Protein AF-A0A814H770-F1 (afdb_monomer)

Secondary structure (DSSP, 8-state):
-HHHHHHHHHHHHHHHHHS------TT---TTT-TTHHHHH-TTT-TTSTT-TT-S--SS---HHHHHHHHHH--EE-TTT--EE-HHHHSTTHHHHHHHHHHHHHHHHHHHHHHHH-HHHHT--HHHHHHHHHTT-HHHHHHHHHHHHTTSTT----

Structure (mmCIF, N/CA/C/O backbone):
data_AF-A0A814H770-F1
#
_entry.id   AF-A0A814H770-F1
#
loop_
_atom_site.group_PDB
_atom_site.id
_atom_site.type_symbol
_atom_site.label_atom_id
_atom_site.label_alt_id
_atom_site.label_comp_id
_atom_site.label_asym_id
_atom_site.label_entity_id
_atom_site.label_seq_id
_atom_site.pdbx_PDB_ins_code
_atom_site.Cartn_x
_atom_site.Cartn_y
_atom_site.Cartn_z
_atom_site.occupancy
_atom_site.B_iso_or_equiv
_atom_site.auth_seq_id
_atom_site.auth_comp_id
_atom_site.auth_asym_id
_atom_site.auth_atom_id
_atom_site.pdbx_PDB_model_num
ATOM 1 N N . MET A 1 1 ? -41.879 8.549 -10.419 1.00 50.84 1 MET A N 1
ATOM 2 C CA . MET A 1 1 ? -40.532 8.422 -9.807 1.00 50.84 1 MET A CA 1
ATOM 3 C C . MET A 1 1 ? -39.902 7.021 -9.935 1.00 50.84 1 MET A C 1
ATOM 5 O O . MET A 1 1 ? -38.719 6.871 -9.665 1.00 50.84 1 MET A O 1
ATOM 9 N N . THR A 1 2 ? -40.638 6.002 -10.398 1.00 53.12 2 THR A N 1
ATOM 10 C CA . THR A 1 2 ? -40.217 4.581 -10.407 1.00 53.12 2 THR A CA 1
ATOM 11 C C . THR A 1 2 ? -39.308 4.177 -11.582 1.00 53.12 2 THR A C 1
ATOM 13 O O . THR A 1 2 ? -38.480 3.286 -11.424 1.00 53.12 2 THR A O 1
ATOM 16 N N . LYS A 1 3 ? -39.406 4.857 -12.738 1.00 52.69 3 LYS A N 1
ATOM 17 C CA . LYS A 1 3 ? -38.627 4.549 -13.961 1.00 52.69 3 LYS A CA 1
ATOM 18 C C . LYS A 1 3 ? -37.135 4.916 -13.883 1.00 52.69 3 LYS A C 1
ATOM 20 O O . LYS A 1 3 ? -36.315 4.265 -14.517 1.00 52.69 3 LYS A O 1
ATOM 25 N N . MET A 1 4 ? -36.763 5.934 -13.099 1.00 48.88 4 MET A N 1
ATOM 26 C CA . MET A 1 4 ? -35.353 6.341 -12.963 1.00 48.88 4 MET A CA 1
ATOM 27 C C . MET A 1 4 ? -34.534 5.324 -12.158 1.00 48.88 4 MET A C 1
ATOM 29 O O . MET A 1 4 ? -33.425 4.988 -12.556 1.00 48.88 4 MET A O 1
ATOM 33 N N . LYS A 1 5 ? -35.086 4.780 -11.062 1.00 52.88 5 LYS A N 1
ATOM 34 C CA . LYS A 1 5 ? -34.401 3.762 -10.241 1.00 52.88 5 LYS A CA 1
ATOM 35 C C . LYS A 1 5 ? -34.109 2.477 -11.021 1.00 52.88 5 LYS A C 1
ATOM 37 O O . LYS A 1 5 ? -33.070 1.859 -10.816 1.00 52.88 5 LYS A O 1
ATOM 42 N N . THR A 1 6 ? -35.008 2.090 -11.923 1.00 64.69 6 THR A N 1
ATOM 43 C CA . THR A 1 6 ? -34.846 0.902 -12.773 1.00 64.69 6 THR A CA 1
ATOM 44 C C . THR A 1 6 ? -33.725 1.093 -13.787 1.00 64.69 6 THR A C 1
ATOM 46 O O . THR A 1 6 ? -32.894 0.205 -13.931 1.00 64.69 6 THR A O 1
ATOM 49 N N . TYR A 1 7 ? -33.637 2.265 -14.420 1.00 71.06 7 TYR A N 1
ATOM 50 C CA . TYR A 1 7 ? -32.588 2.558 -15.399 1.00 71.06 7 TYR A CA 1
ATOM 51 C C . TYR A 1 7 ? -31.181 2.557 -14.777 1.00 71.06 7 TYR A C 1
ATOM 53 O O . TYR A 1 7 ? -30.271 1.924 -15.306 1.00 71.06 7 TYR A O 1
ATOM 61 N N . TRP A 1 8 ? -31.020 3.180 -13.603 1.00 62.34 8 TRP A N 1
ATOM 62 C CA . TRP A 1 8 ? -29.746 3.178 -12.874 1.00 62.34 8 TRP A CA 1
ATOM 63 C C . TRP A 1 8 ? -29.326 1.784 -12.400 1.00 62.34 8 TRP A C 1
ATOM 65 O O . TRP A 1 8 ? -28.149 1.450 -12.491 1.00 62.34 8 TRP A O 1
ATOM 75 N N . MET A 1 9 ? -30.263 0.941 -11.951 1.00 62.31 9 MET A N 1
ATOM 76 C CA . MET A 1 9 ? -29.943 -0.454 -11.618 1.00 62.31 9 MET A CA 1
ATOM 77 C C . MET A 1 9 ? -29.530 -1.272 -12.842 1.00 62.31 9 MET A C 1
ATOM 79 O O . MET A 1 9 ? -28.654 -2.123 -12.731 1.00 62.31 9 MET A O 1
ATOM 83 N N . ILE A 1 10 ? -30.163 -1.053 -13.996 1.00 72.12 10 ILE A N 1
ATOM 84 C CA . ILE A 1 10 ? -29.837 -1.783 -15.227 1.00 72.12 10 ILE A CA 1
ATOM 85 C C . ILE A 1 10 ? -28.440 -1.392 -15.711 1.00 72.12 10 ILE A C 1
ATOM 87 O O . ILE A 1 10 ? -27.633 -2.275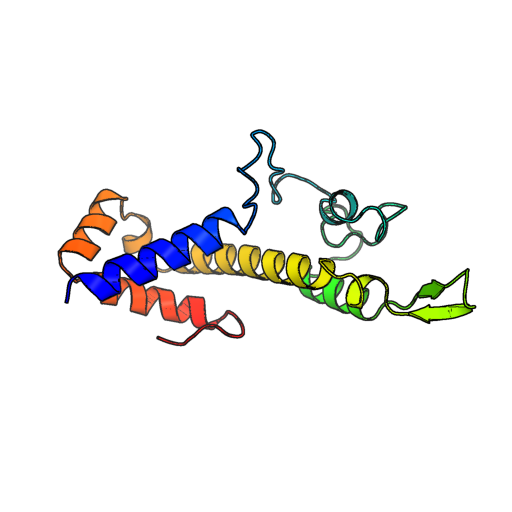 -15.991 1.00 72.12 10 ILE A O 1
ATOM 91 N N . GLU A 1 11 ? -28.120 -0.096 -15.741 1.00 73.44 11 GLU A N 1
ATOM 92 C CA . GLU A 1 11 ? -26.778 0.370 -16.103 1.00 73.44 11 GLU A CA 1
ATOM 93 C C . GLU A 1 11 ? -25.718 -0.059 -15.088 1.00 73.44 11 GLU A C 1
ATOM 95 O O . GLU A 1 11 ? -24.652 -0.526 -15.483 1.00 73.44 11 GLU A O 1
ATOM 100 N N . PHE A 1 12 ? -26.020 -0.003 -13.788 1.00 69.88 12 PHE A N 1
ATOM 101 C CA . PHE A 1 12 ? -25.119 -0.519 -12.761 1.00 69.88 12 PHE A CA 1
ATOM 102 C C . PHE A 1 12 ? -24.842 -2.011 -12.956 1.00 69.88 12 PHE A C 1
ATOM 104 O O . PHE A 1 12 ? -23.684 -2.404 -12.974 1.00 69.88 12 PHE A O 1
ATOM 111 N N . ASN A 1 13 ? -25.870 -2.838 -13.171 1.00 66.12 13 ASN A N 1
ATOM 112 C CA . ASN A 1 13 ? -25.693 -4.270 -13.423 1.00 66.12 13 ASN A CA 1
ATOM 113 C C . ASN A 1 13 ? -24.959 -4.541 -14.741 1.00 66.12 13 ASN A C 1
ATOM 115 O O . ASN A 1 13 ? -24.160 -5.470 -14.816 1.00 66.12 13 ASN A O 1
ATOM 119 N N . ARG A 1 14 ? -25.183 -3.728 -15.779 1.00 74.44 14 ARG A N 1
ATOM 120 C CA . ARG A 1 14 ? -24.460 -3.830 -17.052 1.00 74.44 14 ARG A CA 1
ATOM 121 C C . ARG A 1 14 ? -22.975 -3.544 -16.860 1.00 74.44 14 ARG A C 1
ATOM 123 O O . ARG A 1 14 ? -22.149 -4.336 -17.299 1.00 74.44 14 ARG A O 1
ATOM 130 N N . ILE A 1 15 ? -22.641 -2.458 -16.164 1.00 68.38 15 ILE A N 1
ATOM 131 C CA . ILE A 1 15 ? -21.260 -2.108 -15.820 1.00 68.38 15 ILE A CA 1
ATOM 132 C C . ILE A 1 15 ? -20.661 -3.195 -14.927 1.00 68.38 15 ILE A C 1
ATOM 134 O O . ILE A 1 15 ? -19.579 -3.697 -15.221 1.00 68.38 15 ILE A O 1
ATOM 138 N N . PHE A 1 16 ? -21.389 -3.623 -13.899 1.00 60.75 16 PHE A N 1
ATOM 139 C CA . PHE A 1 16 ? -20.927 -4.616 -12.942 1.00 60.75 16 PHE A CA 1
ATOM 140 C C . PHE A 1 16 ? -20.624 -5.967 -13.596 1.00 60.75 16 PHE A C 1
ATOM 142 O O . PHE A 1 16 ? -19.605 -6.567 -13.291 1.00 60.75 16 PHE A O 1
ATOM 149 N N . ASN A 1 17 ? -21.457 -6.406 -14.542 1.00 63.47 17 ASN A N 1
ATOM 150 C CA . ASN A 1 17 ? -21.248 -7.645 -15.292 1.00 63.47 17 ASN A CA 1
ATOM 151 C C . ASN A 1 17 ? -20.238 -7.492 -16.443 1.00 63.47 17 ASN A C 1
ATOM 153 O O . ASN A 1 17 ? -19.661 -8.480 -16.887 1.00 63.47 17 ASN A O 1
ATOM 157 N N . SER A 1 18 ? -20.021 -6.270 -16.947 1.00 65.62 18 SER A N 1
ATOM 158 C CA . SER A 1 18 ? -18.986 -5.983 -17.955 1.00 65.62 18 SER A CA 1
ATOM 159 C C . SER A 1 18 ? -17.580 -5.942 -17.357 1.00 65.62 18 SER A C 1
ATOM 161 O O . SER A 1 18 ? -16.596 -6.250 -18.031 1.00 65.62 18 SER A O 1
ATOM 163 N N . ILE A 1 19 ? -17.485 -5.573 -16.079 1.00 53.16 19 ILE A N 1
ATOM 164 C CA . ILE A 1 19 ? -16.258 -5.655 -15.308 1.00 53.16 19 ILE A CA 1
ATOM 165 C C . ILE A 1 19 ? -16.185 -7.084 -14.791 1.00 53.16 19 ILE A C 1
ATOM 167 O O . ILE A 1 19 ? -16.960 -7.493 -13.936 1.00 53.16 19 ILE A O 1
ATOM 171 N N . ASN A 1 20 ? -15.231 -7.857 -15.299 1.00 52.84 20 ASN A N 1
ATOM 172 C CA . ASN A 1 20 ? -14.922 -9.162 -14.735 1.00 52.84 20 ASN A CA 1
ATOM 173 C C . ASN A 1 20 ? -14.239 -8.933 -13.376 1.00 52.84 20 ASN A C 1
ATOM 175 O O . ASN A 1 20 ? -13.009 -8.935 -13.273 1.00 52.84 20 ASN A O 1
ATOM 179 N N . PHE A 1 21 ? -15.029 -8.605 -12.348 1.00 49.75 21 PHE A N 1
ATOM 180 C CA . PHE A 1 21 ? -14.543 -8.553 -10.981 1.00 49.75 21 PHE A CA 1
ATOM 181 C C . PHE A 1 21 ? -14.013 -9.942 -10.684 1.00 49.75 21 PHE A C 1
ATOM 183 O O . PHE A 1 21 ? -14.765 -10.915 -10.708 1.00 49.75 21 PHE A O 1
ATOM 190 N N . LEU A 1 22 ? -12.704 -10.040 -10.460 1.00 48.34 22 LEU A N 1
ATOM 191 C CA . LEU A 1 22 ? -12.097 -11.288 -10.039 1.00 48.34 22 LEU A CA 1
ATOM 192 C C . LEU A 1 22 ? -12.848 -11.721 -8.778 1.00 48.34 22 LEU A C 1
ATOM 194 O O . LEU A 1 22 ? -12.743 -11.055 -7.746 1.00 48.34 22 LEU A O 1
ATOM 198 N N . GLN A 1 23 ? -13.639 -12.796 -8.868 1.00 54.09 23 GLN A N 1
ATOM 199 C CA . GLN A 1 23 ? -14.113 -13.485 -7.674 1.00 54.09 23 GLN A CA 1
ATOM 200 C C . GLN A 1 23 ? -12.874 -13.709 -6.814 1.00 54.09 23 GLN A C 1
ATOM 202 O O . GLN A 1 23 ? -11.851 -14.152 -7.344 1.00 54.09 23 GLN A O 1
ATOM 207 N N . ALA A 1 24 ? -12.929 -13.316 -5.538 1.00 51.28 24 ALA A N 1
ATOM 208 C CA . ALA A 1 24 ? -11.805 -13.500 -4.635 1.00 51.28 24 ALA A CA 1
ATOM 209 C C . ALA A 1 24 ? -11.408 -14.979 -4.701 1.00 51.28 24 ALA A C 1
ATOM 211 O O . ALA A 1 24 ? -12.148 -15.846 -4.236 1.00 51.28 24 ALA A O 1
ATOM 212 N N . LEU A 1 25 ? -10.293 -15.270 -5.379 1.00 53.38 25 LEU A N 1
ATOM 213 C CA . LEU A 1 25 ? -9.789 -16.629 -5.501 1.00 53.38 25 LEU A CA 1
ATOM 214 C C . LEU A 1 25 ? -9.633 -17.167 -4.077 1.00 53.38 25 LEU A C 1
ATOM 216 O O . LEU A 1 25 ? -9.122 -16.456 -3.211 1.00 53.38 25 LEU A O 1
ATOM 220 N N . GLN A 1 26 ? -10.039 -18.417 -3.833 1.00 57.03 26 GLN A N 1
ATOM 221 C CA . GLN A 1 26 ? -9.868 -19.074 -2.524 1.00 57.03 26 GLN A CA 1
ATOM 222 C C . GLN A 1 26 ? -8.411 -19.027 -2.019 1.00 57.03 26 GLN A C 1
ATOM 224 O O . GLN A 1 26 ? -8.161 -19.189 -0.830 1.00 57.03 26 GLN A O 1
ATOM 229 N N . THR A 1 27 ? -7.457 -18.753 -2.911 1.00 66.62 27 THR A N 1
ATOM 230 C CA . THR A 1 27 ? -6.025 -18.592 -2.651 1.00 66.62 27 THR A CA 1
ATOM 231 C C . THR A 1 27 ? -5.532 -17.159 -2.906 1.00 66.62 27 THR A C 1
ATOM 233 O O . THR A 1 27 ? -4.468 -16.963 -3.496 1.00 66.62 27 THR A O 1
ATOM 236 N N . ALA A 1 28 ? -6.298 -16.130 -2.537 1.00 70.81 28 ALA A N 1
ATOM 237 C CA . ALA A 1 28 ? -5.803 -14.755 -2.586 1.00 70.81 28 ALA A CA 1
ATOM 238 C C . ALA A 1 28 ? -4.574 -14.603 -1.666 1.00 70.81 28 ALA A C 1
ATOM 240 O O . ALA A 1 28 ? -4.618 -14.947 -0.484 1.00 70.81 28 ALA A O 1
ATOM 241 N N . LEU A 1 29 ? -3.462 -14.102 -2.212 1.00 81.12 29 LEU A N 1
ATOM 242 C CA . LEU A 1 29 ? -2.232 -13.904 -1.445 1.00 81.12 29 LEU A CA 1
ATOM 243 C C . LEU A 1 29 ? -2.422 -12.786 -0.418 1.00 81.12 29 LEU A C 1
ATOM 245 O O . LEU A 1 29 ? -2.802 -11.666 -0.759 1.00 81.12 29 LEU A O 1
ATOM 249 N N . ASN A 1 30 ? -2.111 -13.082 0.843 1.00 85.44 30 ASN A N 1
ATOM 250 C CA . ASN A 1 30 ? -2.101 -12.075 1.894 1.00 85.44 30 ASN A CA 1
ATOM 251 C C . ASN A 1 30 ? -0.842 -11.212 1.761 1.00 85.44 30 ASN A C 1
ATOM 253 O O . ASN A 1 30 ? 0.273 -11.691 1.965 1.00 85.44 30 ASN A O 1
ATOM 257 N N . GLU A 1 31 ? -1.020 -9.931 1.468 1.00 86.44 31 GLU A N 1
ATOM 258 C CA . GLU A 1 31 ? 0.078 -8.997 1.218 1.00 86.44 31 GLU A CA 1
ATOM 259 C C . GLU A 1 31 ? 0.939 -8.633 2.442 1.00 86.44 31 GLU A C 1
ATOM 261 O O . GLU A 1 31 ? 2.025 -8.081 2.276 1.00 86.44 31 GLU A O 1
ATOM 266 N N . TYR A 1 32 ? 0.448 -8.885 3.659 1.00 85.44 32 TYR A N 1
ATOM 267 C CA . TYR A 1 32 ? 1.161 -8.605 4.910 1.00 85.44 32 TYR A CA 1
ATOM 268 C C . TYR A 1 32 ? 2.075 -9.770 5.294 1.00 85.44 32 TYR A C 1
ATOM 270 O O . TYR A 1 32 ? 3.164 -9.584 5.849 1.00 85.44 32 TYR A O 1
ATOM 278 N N . ASN A 1 33 ? 1.649 -10.987 4.958 1.00 86.50 33 ASN A N 1
ATOM 279 C CA . ASN A 1 33 ? 2.388 -12.204 5.269 1.00 86.50 33 ASN A CA 1
ATOM 280 C C . ASN A 1 33 ? 3.334 -12.602 4.132 1.00 86.50 33 ASN A C 1
ATOM 282 O O . ASN A 1 33 ? 4.435 -13.075 4.407 1.00 86.50 33 ASN A O 1
ATOM 286 N N . THR A 1 34 ? 2.942 -12.355 2.881 1.00 89.56 34 THR A N 1
ATOM 287 C CA . THR A 1 34 ? 3.698 -12.761 1.690 1.00 89.56 34 THR A CA 1
ATOM 288 C C . THR A 1 34 ? 4.856 -11.806 1.424 1.00 89.56 34 THR A C 1
ATOM 290 O O . THR A 1 34 ? 4.648 -10.610 1.229 1.00 89.56 34 THR A O 1
ATOM 293 N N . ASP A 1 35 ? 6.075 -12.341 1.403 1.00 90.62 35 ASP A N 1
ATOM 294 C CA . ASP A 1 35 ? 7.273 -11.584 1.040 1.00 90.62 35 ASP A CA 1
ATOM 295 C C . ASP A 1 35 ? 7.429 -11.477 -0.485 1.00 90.62 35 ASP A C 1
ATOM 297 O O . ASP A 1 35 ? 6.972 -12.352 -1.221 1.00 90.62 35 ASP A O 1
ATOM 301 N N . ALA A 1 36 ? 8.086 -10.413 -0.959 1.00 90.56 36 ALA A N 1
ATOM 302 C CA . ALA A 1 36 ? 8.398 -10.197 -2.380 1.00 90.56 36 ALA A CA 1
ATOM 303 C C . ALA A 1 36 ? 7.182 -10.286 -3.339 1.00 90.56 36 ALA A C 1
ATOM 305 O O . ALA A 1 36 ? 7.281 -10.733 -4.487 1.00 90.56 36 ALA A O 1
ATOM 306 N N . ILE A 1 37 ? 6.006 -9.845 -2.874 1.00 91.88 37 ILE A N 1
ATOM 307 C CA . ILE A 1 37 ? 4.758 -9.885 -3.648 1.00 91.88 37 ILE A CA 1
ATOM 308 C C . ILE A 1 37 ? 4.822 -9.032 -4.923 1.00 91.88 37 ILE A C 1
ATOM 310 O O . ILE A 1 37 ? 4.148 -9.340 -5.903 1.00 91.88 37 ILE A O 1
ATOM 314 N N . CYS A 1 38 ? 5.653 -7.987 -4.947 1.00 91.69 38 CYS A N 1
ATOM 315 C CA . CYS A 1 38 ? 5.842 -7.144 -6.127 1.00 91.69 38 CYS A CA 1
ATOM 316 C C . CYS A 1 38 ? 6.469 -7.936 -7.285 1.00 91.69 38 CYS A C 1
ATOM 318 O O . CYS A 1 38 ? 6.001 -7.853 -8.423 1.00 91.69 38 CYS A O 1
ATOM 320 N N . SER A 1 39 ? 7.477 -8.759 -6.986 1.00 92.81 39 SER A N 1
ATOM 321 C CA . SER A 1 39 ? 8.119 -9.646 -7.959 1.00 92.81 39 SER A CA 1
ATOM 322 C C . SER A 1 39 ? 7.185 -10.759 -8.416 1.00 92.81 39 SER A C 1
ATOM 324 O O . SER A 1 39 ? 7.189 -11.108 -9.595 1.00 92.81 39 SER A O 1
ATOM 326 N N . LEU A 1 40 ? 6.341 -11.274 -7.514 1.00 90.50 40 LEU A N 1
ATOM 327 C CA . LEU A 1 40 ? 5.319 -12.268 -7.855 1.00 90.50 40 LEU A CA 1
ATOM 328 C C . LEU A 1 40 ? 4.239 -11.688 -8.782 1.00 90.50 40 LEU A C 1
ATOM 330 O O . LEU A 1 40 ? 3.825 -12.343 -9.735 1.00 90.50 40 LEU A O 1
ATOM 334 N N . ALA A 1 41 ? 3.793 -10.456 -8.527 1.00 90.38 41 ALA A N 1
ATOM 335 C CA . ALA A 1 41 ? 2.756 -9.795 -9.318 1.00 90.38 41 ALA A CA 1
ATOM 336 C C . ALA A 1 41 ? 3.271 -9.278 -10.673 1.00 90.38 41 ALA A C 1
ATOM 338 O O . ALA A 1 41 ? 2.526 -9.261 -11.655 1.00 90.38 41 ALA A O 1
ATOM 339 N N . PHE A 1 42 ? 4.540 -8.858 -10.743 1.00 92.50 42 PHE A N 1
ATOM 340 C CA . PHE A 1 42 ? 5.149 -8.275 -11.940 1.00 92.50 42 PHE A CA 1
ATOM 341 C C . PHE A 1 42 ? 6.496 -8.928 -12.288 1.00 92.50 42 PHE A C 1
ATOM 343 O O . PHE A 1 42 ? 7.512 -8.230 -12.367 1.00 92.50 42 PHE A O 1
ATOM 350 N N . PRO A 1 43 ? 6.533 -10.237 -12.598 1.00 91.81 43 PRO A N 1
ATOM 351 C CA . PRO A 1 43 ? 7.785 -10.952 -12.861 1.00 91.81 43 PRO A CA 1
ATOM 352 C C . PRO A 1 43 ? 8.565 -10.361 -14.043 1.00 91.81 43 PRO A C 1
ATOM 354 O O . PRO A 1 43 ? 9.790 -10.370 -14.055 1.00 91.81 43 PRO A O 1
ATOM 357 N N . LYS A 1 44 ? 7.869 -9.755 -15.016 1.00 90.12 44 LYS A N 1
ATOM 358 C CA . LYS A 1 44 ? 8.501 -9.050 -16.141 1.00 90.12 44 LYS A CA 1
ATOM 359 C C . LYS A 1 44 ? 9.307 -7.818 -15.708 1.00 90.12 44 LYS A C 1
ATOM 361 O O . LYS A 1 44 ? 10.303 -7.499 -16.346 1.00 90.12 44 LYS A O 1
ATOM 366 N N . LEU A 1 45 ? 8.861 -7.108 -14.671 1.00 91.56 45 LEU A N 1
ATOM 367 C CA . LEU A 1 45 ? 9.560 -5.933 -14.140 1.00 91.56 45 LEU A CA 1
ATOM 368 C C . LEU A 1 45 ? 10.673 -6.328 -13.157 1.00 91.56 45 LEU A C 1
ATOM 370 O O . LEU A 1 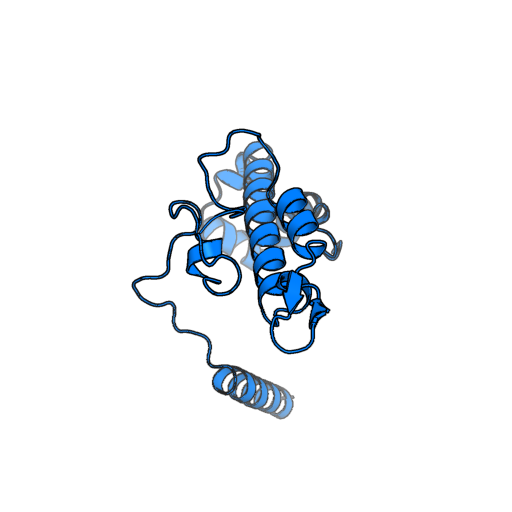45 ? 11.620 -5.569 -12.980 1.00 91.56 45 LEU A O 1
ATOM 374 N N . PHE A 1 46 ? 10.574 -7.514 -12.552 1.00 91.62 46 PHE A N 1
ATOM 375 C CA . PHE A 1 46 ? 11.508 -8.022 -11.547 1.00 91.62 46 PHE A CA 1
ATOM 376 C C . PHE A 1 46 ? 12.000 -9.427 -11.914 1.00 91.62 46 PHE A C 1
ATOM 378 O O . PHE A 1 46 ? 11.809 -10.377 -11.158 1.00 91.62 46 PHE A O 1
ATOM 385 N N . SER A 1 47 ? 12.657 -9.569 -13.068 1.00 83.88 47 SER A N 1
ATOM 386 C CA . SER A 1 47 ? 13.082 -10.880 -13.593 1.00 83.88 47 SER A CA 1
ATOM 387 C C . SER A 1 47 ? 13.951 -11.678 -12.616 1.00 83.88 47 SER A C 1
ATOM 389 O O . SER A 1 47 ? 13.857 -12.898 -12.548 1.00 83.88 47 SER A O 1
ATOM 391 N N . ASN A 1 48 ? 14.771 -10.977 -11.829 1.00 83.69 48 ASN A N 1
ATOM 392 C CA . ASN A 1 48 ? 15.701 -11.577 -10.873 1.00 83.69 48 ASN A CA 1
ATOM 393 C C . ASN A 1 48 ? 15.204 -11.437 -9.419 1.00 83.69 48 ASN A C 1
ATOM 395 O O . ASN A 1 48 ? 15.989 -11.611 -8.488 1.00 83.69 48 ASN A O 1
ATOM 399 N N . GLY A 1 49 ? 13.956 -10.989 -9.207 1.00 80.75 49 GLY A N 1
ATOM 400 C CA . GLY A 1 49 ? 13.396 -10.657 -7.884 1.00 80.75 49 GLY A CA 1
ATOM 401 C C . GLY A 1 49 ? 14.165 -9.568 -7.115 1.00 80.75 49 GLY A C 1
ATOM 402 O O . GLY A 1 49 ? 13.955 -9.346 -5.922 1.00 80.75 49 GLY A O 1
ATOM 403 N N . SER A 1 50 ? 15.114 -8.916 -7.786 1.00 82.38 50 SER A N 1
ATOM 404 C CA . SER A 1 50 ? 15.983 -7.886 -7.229 1.00 82.38 50 SER A CA 1
ATOM 405 C C . SER A 1 50 ? 15.311 -6.529 -7.366 1.00 82.38 50 SER A C 1
ATOM 407 O 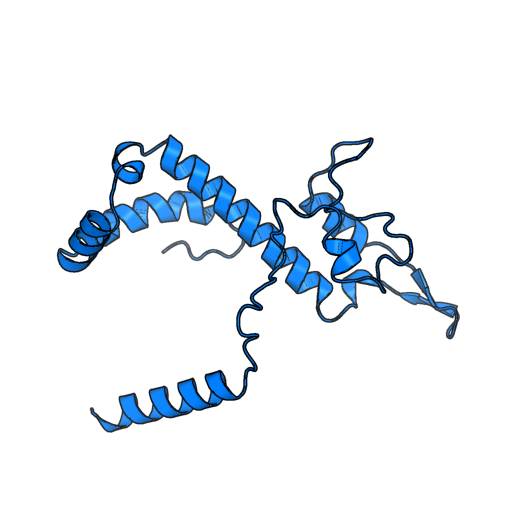O . SER A 1 50 ? 14.664 -6.252 -8.372 1.00 82.38 50 SER A O 1
ATOM 409 N N . GLY A 1 51 ? 15.478 -5.671 -6.363 1.00 85.06 51 GLY A N 1
ATOM 410 C CA . GLY A 1 51 ? 14.839 -4.356 -6.366 1.00 85.06 51 GLY A CA 1
ATOM 411 C C . GLY A 1 51 ? 13.380 -4.363 -5.893 1.00 85.06 51 GLY A C 1
ATOM 412 O O . GLY A 1 51 ? 12.666 -3.390 -6.121 1.00 85.06 51 GLY A O 1
ATOM 413 N N . ASP A 1 52 ? 12.920 -5.454 -5.272 1.00 91.12 52 ASP A N 1
ATOM 414 C CA . ASP A 1 52 ? 11.540 -5.589 -4.813 1.00 91.12 52 ASP A CA 1
ATOM 415 C C . ASP A 1 52 ? 11.267 -4.716 -3.564 1.00 91.12 52 ASP A C 1
ATOM 417 O O . ASP A 1 52 ? 11.847 -4.966 -2.498 1.00 91.12 52 ASP A O 1
ATOM 421 N N . PRO A 1 53 ? 10.353 -3.729 -3.651 1.00 90.62 53 PRO A N 1
ATOM 422 C CA . PRO A 1 53 ? 10.008 -2.833 -2.550 1.00 90.62 53 PRO A CA 1
ATOM 423 C C . PRO A 1 53 ? 9.146 -3.488 -1.466 1.00 90.62 53 PRO A C 1
ATOM 425 O O . PRO A 1 53 ? 8.813 -2.823 -0.494 1.00 90.62 53 PRO A O 1
ATOM 428 N N . THR A 1 54 ? 8.766 -4.753 -1.616 1.00 90.38 54 THR A N 1
ATOM 429 C CA . THR A 1 54 ? 7.973 -5.547 -0.664 1.00 90.38 54 THR A CA 1
ATOM 430 C C . THR A 1 54 ? 8.788 -6.652 -0.001 1.00 90.38 54 THR A C 1
ATOM 432 O O . THR A 1 54 ? 8.273 -7.347 0.868 1.00 90.38 54 THR A O 1
ATOM 435 N N . LYS A 1 55 ? 10.076 -6.782 -0.349 1.00 90.12 55 LYS A N 1
ATOM 436 C CA . LYS A 1 55 ? 10.992 -7.698 0.330 1.00 90.12 55 LYS A CA 1
ATOM 437 C C . LYS A 1 55 ? 11.286 -7.209 1.752 1.00 90.12 55 LYS A C 1
ATOM 439 O O . LYS A 1 55 ? 11.713 -6.065 1.926 1.00 90.12 55 LYS A O 1
ATOM 444 N N . LYS A 1 56 ? 11.078 -8.046 2.769 1.00 84.56 56 LYS A N 1
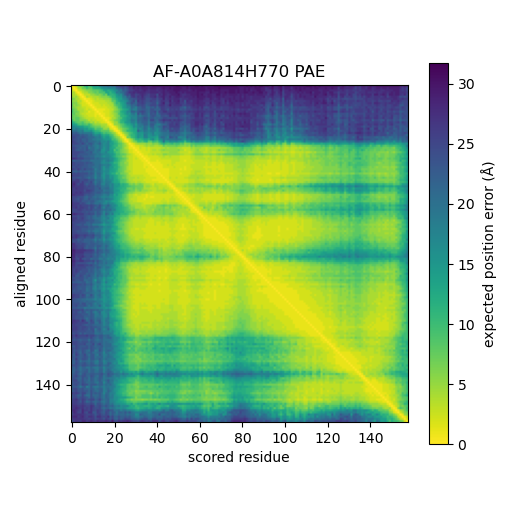ATOM 445 C CA . LYS A 1 56 ? 11.284 -7.708 4.192 1.00 84.56 56 LYS A CA 1
ATOM 446 C C . LYS A 1 56 ? 12.765 -7.675 4.568 1.00 84.56 56 LYS A C 1
ATOM 448 O O . LYS A 1 56 ? 13.199 -6.792 5.299 1.00 84.56 56 LYS A O 1
ATOM 453 N N . ALA A 1 57 ? 13.558 -8.599 4.028 1.00 84.88 57 ALA A N 1
ATOM 454 C CA . ALA A 1 57 ? 14.998 -8.652 4.265 1.00 84.88 57 ALA A CA 1
ATOM 455 C C . ALA A 1 57 ? 15.736 -7.602 3.411 1.00 84.88 57 ALA A C 1
ATOM 457 O O . ALA A 1 57 ? 16.071 -7.860 2.250 1.00 84.88 57 ALA A O 1
ATOM 458 N N . ARG A 1 58 ? 15.983 -6.411 3.977 1.00 80.25 58 ARG A N 1
ATOM 459 C CA . ARG A 1 58 ? 16.778 -5.336 3.356 1.00 80.25 58 ARG A CA 1
ATOM 460 C C . ARG A 1 58 ? 17.952 -4.923 4.235 1.00 80.25 58 ARG A C 1
ATOM 462 O O . ARG A 1 58 ? 17.852 -4.909 5.452 1.00 80.25 58 ARG A O 1
ATOM 469 N N . ILE A 1 59 ? 19.045 -4.533 3.578 1.00 85.56 59 ILE A N 1
ATOM 470 C CA . ILE A 1 59 ? 20.258 -4.011 4.230 1.00 85.56 59 ILE A CA 1
ATOM 471 C C . ILE A 1 59 ? 20.035 -2.579 4.739 1.00 85.56 59 ILE A C 1
ATOM 473 O O . ILE A 1 59 ? 20.558 -2.200 5.781 1.00 85.56 59 ILE A O 1
ATOM 477 N N . LYS A 1 60 ? 19.272 -1.774 3.990 1.00 85.88 60 LYS A N 1
ATOM 478 C CA . LYS A 1 60 ? 18.925 -0.394 4.344 1.00 85.88 60 LYS A CA 1
ATOM 479 C C . LYS A 1 60 ? 17.419 -0.261 4.456 1.00 85.88 60 LYS A C 1
ATOM 481 O O . LYS A 1 60 ? 16.699 -0.729 3.570 1.00 85.88 60 LYS A O 1
ATOM 486 N N . ASP A 1 61 ? 16.978 0.412 5.509 1.00 85.31 61 ASP A N 1
ATOM 487 C CA . ASP A 1 61 ? 15.572 0.735 5.679 1.00 85.31 61 ASP A CA 1
ATOM 488 C C . ASP A 1 61 ? 15.185 1.901 4.760 1.00 85.31 61 ASP A C 1
ATOM 490 O O . ASP A 1 61 ? 15.816 2.960 4.755 1.00 85.31 61 ASP A O 1
ATOM 494 N N . VAL A 1 62 ? 14.184 1.664 3.917 1.00 87.19 62 VAL A N 1
ATOM 495 C CA . VAL A 1 62 ? 13.644 2.628 2.957 1.00 87.19 62 VAL A CA 1
ATOM 496 C C . VAL A 1 62 ? 12.150 2.376 2.864 1.00 87.19 62 VAL A C 1
ATOM 498 O O . VAL A 1 62 ? 11.725 1.261 2.549 1.00 87.19 62 VAL A O 1
ATOM 501 N N . THR A 1 63 ? 11.355 3.424 3.079 1.00 89.75 63 THR A N 1
ATOM 502 C CA . THR A 1 63 ? 9.895 3.330 3.002 1.00 89.75 63 THR A CA 1
ATOM 503 C C . THR A 1 63 ? 9.440 2.892 1.608 1.00 89.75 63 THR A C 1
ATOM 505 O O . THR A 1 63 ? 10.027 3.283 0.592 1.00 89.75 63 THR A O 1
ATOM 508 N N . GLU A 1 64 ? 8.365 2.098 1.538 1.00 90.12 64 GLU A N 1
ATOM 509 C CA . GLU A 1 64 ? 7.843 1.591 0.258 1.00 90.12 64 GLU A CA 1
ATOM 510 C C . GLU A 1 64 ? 7.540 2.736 -0.727 1.00 90.12 64 GLU A C 1
ATOM 512 O O . GLU A 1 64 ? 7.862 2.635 -1.908 1.00 90.12 64 GLU A O 1
ATOM 517 N N . ALA A 1 65 ? 7.007 3.865 -0.244 1.00 91.31 65 ALA A N 1
ATOM 518 C CA . ALA A 1 65 ? 6.682 5.026 -1.075 1.00 91.31 65 ALA A CA 1
ATOM 519 C C . ALA A 1 65 ? 7.916 5.641 -1.760 1.00 91.31 65 ALA A C 1
ATOM 521 O O . ALA A 1 65 ? 7.883 5.944 -2.957 1.00 91.31 65 ALA A O 1
ATOM 522 N N . ILE A 1 66 ? 9.022 5.797 -1.023 1.00 92.06 66 ILE A N 1
ATOM 523 C CA . ILE A 1 66 ? 10.287 6.290 -1.585 1.00 92.06 66 ILE A CA 1
ATOM 524 C C . ILE A 1 66 ? 10.824 5.279 -2.597 1.00 92.06 66 ILE A C 1
ATOM 526 O O . ILE A 1 66 ? 11.246 5.659 -3.689 1.00 92.06 66 ILE A O 1
ATOM 530 N N . TYR A 1 67 ? 10.741 3.989 -2.281 1.00 92.69 67 TYR A N 1
ATOM 531 C CA . TYR A 1 67 ? 11.190 2.931 -3.175 1.00 92.69 67 TYR A CA 1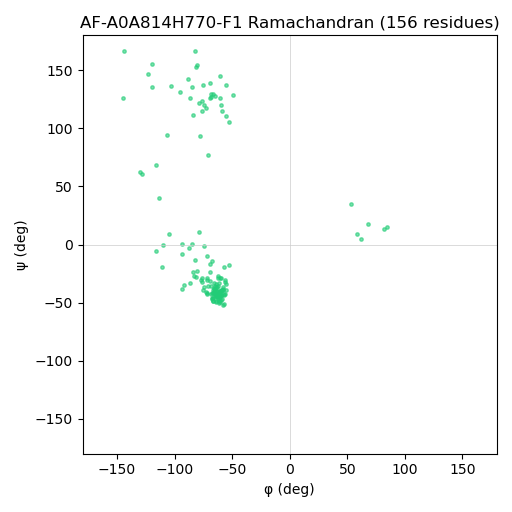
ATOM 532 C C . TYR A 1 67 ? 10.417 2.935 -4.501 1.00 92.69 67 TYR A C 1
ATOM 534 O O . TYR A 1 67 ? 11.024 2.992 -5.571 1.00 92.69 67 TYR A O 1
ATOM 542 N N . PHE A 1 68 ? 9.082 2.956 -4.458 1.00 94.44 68 PHE A N 1
ATOM 543 C CA . PHE A 1 68 ? 8.257 3.047 -5.663 1.00 94.44 68 PHE A CA 1
ATOM 544 C C . PHE A 1 68 ? 8.580 4.303 -6.478 1.00 94.44 68 PHE A C 1
ATOM 546 O O . PHE A 1 68 ? 8.686 4.222 -7.701 1.00 94.44 68 PHE A O 1
ATOM 553 N N . LYS A 1 69 ? 8.825 5.445 -5.823 1.00 93.81 69 LYS A N 1
ATOM 554 C CA . LYS A 1 69 ? 9.276 6.674 -6.493 1.00 93.81 69 LYS A CA 1
ATOM 555 C C . LYS A 1 69 ? 10.610 6.484 -7.221 1.00 93.81 69 LYS A C 1
ATOM 557 O O . LYS A 1 69 ? 10.769 7.025 -8.314 1.00 93.81 69 LYS A O 1
ATOM 562 N N . HIS A 1 70 ? 11.555 5.736 -6.654 1.00 93.44 70 HIS A N 1
ATOM 563 C CA . HIS A 1 70 ? 12.807 5.405 -7.339 1.00 93.44 70 HIS A CA 1
ATOM 564 C C . HIS A 1 70 ? 12.571 4.496 -8.545 1.00 93.44 70 HIS A C 1
ATOM 566 O O . HIS A 1 70 ? 13.055 4.824 -9.624 1.00 93.44 70 HIS A O 1
ATOM 572 N N . LEU A 1 71 ? 11.759 3.443 -8.405 1.00 93.88 71 LEU A N 1
ATOM 573 C CA . LEU A 1 71 ? 11.405 2.549 -9.517 1.00 93.88 71 LEU A CA 1
ATOM 574 C C . LEU A 1 71 ? 10.723 3.297 -10.671 1.00 93.88 71 LEU A C 1
ATOM 576 O O . LEU A 1 71 ? 11.022 3.046 -11.834 1.00 93.88 71 LEU A O 1
ATOM 580 N N . MET A 1 72 ? 9.853 4.267 -10.368 1.00 94.06 72 MET A N 1
ATOM 581 C CA . MET A 1 72 ? 9.225 5.127 -11.383 1.00 94.06 72 MET A CA 1
ATOM 582 C C . MET A 1 72 ? 10.237 5.941 -12.195 1.00 94.06 72 MET A C 1
ATOM 584 O O . MET A 1 72 ? 9.968 6.276 -13.345 1.00 94.06 72 MET A O 1
ATOM 588 N N . LYS A 1 73 ? 11.387 6.273 -11.603 1.00 94.50 73 LYS A N 1
ATOM 589 C CA . LYS A 1 73 ? 12.456 7.049 -12.243 1.00 94.50 73 LYS A CA 1
ATOM 590 C C . LYS A 1 73 ? 13.527 6.171 -12.890 1.00 94.50 73 LYS A C 1
ATOM 592 O O . LYS A 1 73 ? 14.400 6.704 -13.570 1.00 94.50 73 LYS A O 1
ATOM 597 N N . SER A 1 74 ? 13.484 4.859 -12.674 1.00 91.50 74 SER A N 1
ATOM 598 C CA . SER A 1 74 ? 14.445 3.921 -13.242 1.00 91.50 74 SER A CA 1
ATOM 599 C C . SER A 1 74 ? 14.269 3.818 -14.755 1.00 91.50 74 SER A C 1
ATOM 601 O O . SER A 1 74 ? 13.168 3.584 -15.256 1.00 91.50 74 SER A O 1
ATOM 603 N N . VAL A 1 75 ? 15.382 3.973 -15.468 1.00 93.25 75 VAL A N 1
ATOM 604 C CA . VAL A 1 75 ? 15.455 3.893 -16.927 1.00 93.25 75 VAL A CA 1
ATOM 605 C C . VAL A 1 75 ? 16.053 2.547 -17.317 1.00 93.25 75 VAL A C 1
ATOM 607 O O . VAL A 1 75 ? 17.045 2.116 -16.730 1.00 93.25 75 VAL A O 1
ATOM 610 N N . ALA A 1 76 ? 15.474 1.899 -18.322 1.00 90.69 76 ALA A N 1
ATOM 611 C CA . ALA A 1 76 ? 16.069 0.748 -18.986 1.00 90.69 76 ALA A CA 1
ATOM 612 C C . ALA A 1 76 ? 16.290 1.053 -20.469 1.00 90.69 76 ALA A C 1
ATOM 614 O O . ALA A 1 76 ? 15.600 1.888 -21.054 1.00 90.69 76 ALA A O 1
ATOM 615 N N . LYS A 1 77 ? 17.245 0.348 -21.074 1.00 92.12 77 LYS A N 1
ATOM 616 C CA . LYS A 1 77 ? 17.496 0.397 -22.514 1.00 92.12 77 LYS A CA 1
ATOM 617 C C . LYS A 1 77 ? 16.768 -0.757 -23.200 1.00 92.12 77 LYS A C 1
ATOM 619 O O . LYS A 1 77 ? 16.834 -1.899 -22.744 1.00 92.12 77 LYS A O 1
ATOM 624 N N . SER A 1 78 ? 16.044 -0.465 -24.271 1.00 88.31 78 SER A N 1
ATOM 625 C CA . SER A 1 78 ? 15.389 -1.468 -25.105 1.00 88.31 78 SER A CA 1
ATOM 626 C C . SER A 1 78 ? 16.430 -2.178 -25.964 1.00 88.31 78 SER A C 1
ATOM 628 O O . SER A 1 78 ? 17.066 -1.553 -26.801 1.00 88.31 78 SER A O 1
ATOM 630 N N . LEU A 1 79 ? 16.565 -3.500 -25.827 1.00 86.50 79 LEU A N 1
ATOM 631 C CA . LEU A 1 79 ? 17.462 -4.287 -26.688 1.00 86.50 79 LEU A CA 1
ATOM 632 C C . LEU A 1 79 ? 16.998 -4.346 -28.155 1.00 86.50 79 LEU A C 1
ATOM 634 O O . LEU A 1 79 ? 17.756 -4.772 -29.016 1.00 86.50 79 LEU A O 1
ATOM 638 N N . LYS A 1 80 ? 15.743 -3.969 -28.438 1.00 89.12 80 LYS A N 1
ATOM 639 C CA . LYS A 1 80 ? 15.153 -4.040 -29.785 1.00 89.12 80 LYS A CA 1
ATOM 640 C C . LYS A 1 80 ? 15.290 -2.742 -30.572 1.00 89.12 80 LYS A C 1
ATOM 642 O O . LYS A 1 80 ? 15.450 -2.794 -31.782 1.00 89.12 80 LYS A O 1
ATOM 647 N N . THR A 1 81 ? 15.151 -1.605 -29.895 1.00 87.56 81 THR A N 1
ATOM 648 C CA . THR A 1 81 ? 15.107 -0.277 -30.530 1.00 87.56 81 THR A CA 1
ATOM 649 C C . THR A 1 81 ? 16.275 0.614 -30.118 1.00 87.56 81 THR A C 1
ATOM 651 O O . THR A 1 81 ? 16.414 1.704 -30.644 1.00 87.56 81 THR A O 1
ATOM 654 N N . ASP A 1 82 ? 17.113 0.154 -29.184 1.00 92.12 82 ASP A N 1
ATOM 655 C CA . ASP A 1 82 ? 18.216 0.904 -28.568 1.00 92.12 82 ASP A CA 1
ATOM 656 C C . ASP A 1 82 ? 17.795 2.169 -27.786 1.00 92.12 82 ASP A C 1
ATOM 658 O O . ASP A 1 82 ? 18.635 2.863 -27.217 1.00 92.12 82 ASP A O 1
ATOM 662 N N . ASP A 1 83 ? 16.490 2.419 -27.657 1.00 94.00 83 ASP A N 1
ATOM 663 C CA . ASP A 1 83 ? 15.947 3.569 -26.936 1.00 94.00 83 ASP A CA 1
ATOM 664 C C . ASP A 1 83 ? 15.901 3.371 -25.420 1.00 94.00 83 ASP A C 1
ATOM 666 O O . ASP A 1 83 ? 15.737 2.261 -24.896 1.00 94.00 83 ASP A O 1
ATOM 670 N N . TYR A 1 84 ? 15.941 4.492 -24.703 1.00 94.56 84 TYR A N 1
ATOM 671 C CA . TYR A 1 84 ? 15.681 4.544 -23.272 1.00 94.56 84 TYR A CA 1
ATOM 672 C C . TYR A 1 84 ? 14.185 4.658 -22.985 1.00 94.56 84 TYR A C 1
ATOM 674 O O . TYR A 1 84 ? 13.473 5.465 -23.580 1.00 94.56 84 TYR A O 1
ATOM 682 N N . TYR A 1 85 ? 13.708 3.880 -22.021 1.00 94.25 85 TYR A N 1
ATOM 683 C CA . TYR A 1 85 ? 12.325 3.934 -21.564 1.00 94.25 85 TYR A CA 1
ATOM 684 C C . TYR A 1 85 ? 12.238 3.699 -20.054 1.00 94.25 85 TYR A C 1
ATOM 686 O O . TYR A 1 85 ? 13.207 3.277 -19.425 1.00 94.25 85 TYR A O 1
ATOM 694 N N . TYR A 1 86 ? 11.075 3.985 -19.465 1.00 95.19 86 TYR A N 1
ATOM 695 C CA . TYR A 1 86 ? 10.819 3.835 -18.029 1.00 95.19 86 TYR A CA 1
ATOM 696 C C . TYR A 1 86 ? 9.916 2.617 -17.784 1.00 95.19 86 TYR A C 1
ATOM 698 O O . TYR A 1 86 ? 8.690 2.762 -17.848 1.00 95.19 86 TYR A O 1
ATOM 706 N N . PRO A 1 87 ? 10.460 1.417 -17.496 1.00 93.31 87 PRO A N 1
ATOM 707 C CA . PRO A 1 87 ? 9.676 0.180 -17.496 1.00 93.31 87 PRO A CA 1
ATOM 708 C C . PRO A 1 87 ? 8.512 0.211 -16.512 1.00 93.31 87 PRO A C 1
ATOM 710 O O . PRO A 1 87 ? 7.385 -0.128 -16.865 1.00 93.31 87 PRO A O 1
ATOM 713 N N . TRP A 1 88 ? 8.768 0.658 -15.281 1.00 94.62 88 TRP A N 1
ATOM 714 C CA . TRP A 1 88 ? 7.762 0.676 -14.225 1.00 94.62 88 TRP A CA 1
ATOM 715 C C . TRP A 1 88 ? 6.710 1.767 -14.445 1.00 94.62 88 TRP A C 1
ATOM 717 O O . TRP A 1 88 ? 5.524 1.516 -14.234 1.00 94.62 88 TRP A O 1
ATOM 727 N N . ALA A 1 89 ? 7.116 2.961 -14.888 1.00 94.06 89 ALA A N 1
ATOM 728 C CA . ALA A 1 89 ? 6.192 4.076 -15.112 1.00 94.06 89 ALA A CA 1
ATOM 729 C C . ALA A 1 89 ? 5.287 3.854 -16.335 1.00 94.06 89 ALA A C 1
ATOM 731 O O . ALA A 1 89 ? 4.112 4.226 -16.315 1.00 94.06 89 ALA A O 1
ATOM 732 N N . GLN A 1 90 ? 5.820 3.222 -17.384 1.00 93.62 90 GLN A N 1
ATOM 733 C CA . GLN A 1 90 ? 5.075 2.907 -18.604 1.00 93.62 90 GLN A CA 1
ATOM 734 C C . GLN A 1 90 ? 4.242 1.623 -18.485 1.00 93.62 90 GLN A C 1
ATOM 736 O O . GLN A 1 90 ? 3.363 1.387 -19.313 1.00 93.62 90 GLN A O 1
ATOM 741 N N . HIS A 1 91 ? 4.462 0.793 -17.458 1.00 94.19 91 HIS A N 1
ATOM 742 C CA . HIS A 1 91 ? 3.670 -0.417 -17.265 1.00 94.19 91 HIS A CA 1
ATOM 743 C C . HIS A 1 91 ? 2.199 -0.070 -16.958 1.00 94.19 91 HIS A C 1
ATOM 745 O O . HIS A 1 91 ? 1.925 0.665 -16.003 1.00 94.19 91 HIS A O 1
ATOM 751 N N . PRO A 1 92 ? 1.218 -0.645 -17.684 1.00 91.88 92 PRO A N 1
ATOM 752 C CA . PRO A 1 92 ? -0.179 -0.205 -17.626 1.00 91.88 92 PRO A CA 1
ATOM 753 C C . PRO A 1 92 ? -0.818 -0.354 -16.242 1.00 91.88 92 PRO A C 1
ATOM 755 O O . PRO A 1 92 ? -1.713 0.409 -15.893 1.00 91.88 92 PRO A O 1
ATOM 758 N N . ARG A 1 93 ? -0.356 -1.322 -15.439 1.00 92.25 93 ARG A N 1
ATOM 759 C CA . ARG A 1 93 ? -0.945 -1.653 -14.130 1.00 92.25 93 ARG A CA 1
ATOM 760 C C . ARG A 1 93 ? -0.072 -1.308 -12.929 1.00 92.25 93 ARG A C 1
ATOM 762 O O . ARG A 1 93 ? -0.592 -1.215 -11.825 1.00 92.25 93 ARG A O 1
ATOM 769 N N . PHE A 1 94 ? 1.237 -1.133 -13.117 1.00 93.56 94 PHE A N 1
ATOM 770 C CA . PHE A 1 94 ? 2.169 -1.105 -11.982 1.00 93.56 94 PHE A CA 1
ATOM 771 C C . PHE A 1 94 ? 1.948 0.127 -11.105 1.00 93.56 94 PHE A C 1
ATOM 773 O O . PHE A 1 94 ? 1.811 0.007 -9.895 1.00 93.56 94 PHE A O 1
ATOM 780 N N . LYS A 1 95 ? 1.825 1.304 -11.729 1.00 91.31 95 LYS A N 1
ATOM 781 C CA . LYS A 1 95 ? 1.561 2.571 -11.033 1.00 91.31 95 LYS A CA 1
ATOM 782 C C . LYS A 1 95 ? 0.287 2.534 -10.184 1.00 91.31 95 LYS A C 1
ATOM 784 O O . LYS A 1 95 ? 0.300 2.987 -9.046 1.00 91.31 95 LYS A O 1
ATOM 789 N N . PHE A 1 96 ? -0.788 1.954 -10.719 1.00 91.81 96 PHE A N 1
ATOM 790 C CA . PHE A 1 96 ? -2.068 1.854 -10.021 1.00 91.81 96 PHE A CA 1
ATOM 791 C C . PHE A 1 96 ? -2.000 0.845 -8.882 1.00 91.81 96 PHE A C 1
ATOM 793 O O . PHE A 1 96 ? -2.470 1.136 -7.791 1.00 91.81 96 PHE A O 1
ATOM 800 N N . TRP A 1 97 ? -1.358 -0.301 -9.114 1.00 93.12 97 TRP A N 1
ATOM 801 C CA . TRP A 1 97 ? -1.141 -1.302 -8.076 1.00 93.12 97 TRP A CA 1
ATOM 802 C C . TRP A 1 97 ? -0.297 -0.754 -6.919 1.00 93.12 97 TRP A C 1
ATOM 804 O O . TRP A 1 97 ? -0.669 -0.910 -5.759 1.00 93.12 97 TRP A O 1
ATOM 814 N N . ALA A 1 98 ? 0.803 -0.060 -7.226 1.00 93.62 98 ALA A N 1
ATOM 815 C CA . ALA A 1 98 ? 1.666 0.552 -6.221 1.00 93.62 98 ALA A CA 1
ATOM 816 C C . ALA A 1 98 ? 0.918 1.631 -5.422 1.00 93.62 98 ALA A C 1
ATOM 818 O O . ALA A 1 98 ? 1.001 1.657 -4.197 1.00 93.62 98 ALA A O 1
ATOM 819 N N . TYR A 1 99 ? 0.147 2.487 -6.101 1.00 91.50 99 TYR A N 1
ATOM 820 C CA . TYR A 1 99 ? -0.682 3.501 -5.448 1.00 91.50 99 TYR A CA 1
ATOM 821 C C . TYR A 1 99 ? -1.748 2.883 -4.533 1.00 91.50 99 TYR A C 1
ATOM 823 O O . TYR A 1 99 ? -1.862 3.282 -3.376 1.00 91.50 99 TYR A O 1
ATOM 831 N N . ASP A 1 100 ? -2.493 1.887 -5.021 1.00 91.19 100 ASP A N 1
ATOM 832 C CA . ASP A 1 100 ? -3.536 1.211 -4.247 1.00 91.19 100 ASP A CA 1
ATOM 833 C C . ASP A 1 100 ? -2.963 0.526 -3.002 1.00 91.19 100 ASP A C 1
ATOM 835 O O . ASP A 1 100 ? -3.476 0.703 -1.898 1.00 91.19 100 ASP A O 1
ATOM 839 N N . ARG A 1 101 ? -1.835 -0.179 -3.145 1.00 91.56 101 ARG A N 1
ATOM 840 C CA . ARG A 1 101 ? -1.131 -0.786 -2.013 1.00 91.56 101 ARG A CA 1
ATOM 841 C C . ARG A 1 101 ? -0.740 0.249 -0.962 1.00 91.56 101 ARG A C 1
ATOM 843 O O . ARG A 1 101 ? -1.058 0.066 0.213 1.00 91.56 101 ARG A O 1
ATOM 850 N N . LEU A 1 102 ? -0.064 1.327 -1.369 1.00 91.12 102 LEU A N 1
ATOM 851 C CA . LEU A 1 102 ? 0.346 2.384 -0.442 1.00 91.12 102 LEU A CA 1
ATOM 852 C C . LEU A 1 102 ? -0.866 2.969 0.284 1.00 91.12 102 LEU A C 1
ATOM 854 O O . LEU A 1 102 ? -0.830 3.116 1.503 1.00 91.12 102 LEU A O 1
ATOM 858 N N . ARG A 1 103 ? -1.959 3.225 -0.443 1.00 89.31 103 ARG A N 1
ATOM 859 C CA . ARG A 1 103 ? -3.207 3.725 0.135 1.00 89.31 103 ARG A CA 1
ATOM 860 C C . ARG A 1 103 ? -3.775 2.754 1.168 1.00 89.31 103 ARG A C 1
ATOM 862 O O . ARG A 1 103 ? -4.053 3.182 2.281 1.00 89.31 103 ARG A O 1
ATOM 869 N N . ARG A 1 104 ? -3.890 1.459 0.852 1.00 89.50 104 ARG A N 1
ATOM 870 C CA . ARG A 1 104 ? -4.419 0.439 1.779 1.00 89.50 104 ARG A CA 1
ATOM 871 C C . ARG A 1 104 ? -3.570 0.311 3.046 1.00 89.50 104 ARG A C 1
ATOM 873 O O . ARG A 1 104 ? -4.123 0.287 4.144 1.00 89.50 104 ARG A O 1
ATOM 880 N N . HIS A 1 105 ? -2.243 0.304 2.917 1.00 89.75 105 HIS A N 1
ATOM 881 C CA . HIS A 1 105 ? -1.336 0.278 4.067 1.00 89.75 105 HIS A CA 1
ATOM 882 C C . HIS A 1 105 ? -1.455 1.546 4.921 1.00 89.75 105 HIS A C 1
ATOM 884 O O . HIS A 1 105 ? -1.645 1.448 6.131 1.00 89.75 105 HIS A O 1
ATOM 890 N N . SER A 1 106 ? -1.411 2.733 4.310 1.00 88.62 106 SER A N 1
ATOM 891 C CA . SER A 1 106 ? -1.596 3.991 5.036 1.00 88.62 106 SER A CA 1
ATOM 892 C C . SER A 1 106 ? -2.959 4.057 5.724 1.00 88.62 106 SER A C 1
ATOM 894 O O . SER A 1 106 ? -3.032 4.515 6.861 1.00 88.62 106 SER A O 1
ATOM 896 N N . SER A 1 107 ? -4.029 3.575 5.083 1.00 88.19 107 SER A N 1
ATOM 897 C CA . SER A 1 107 ? -5.363 3.536 5.687 1.00 88.19 107 SER A CA 1
ATOM 898 C C . SER A 1 107 ? -5.425 2.645 6.913 1.00 88.19 107 SER A C 1
ATOM 900 O O . SER A 1 107 ? -5.964 3.065 7.934 1.00 88.19 107 SER A O 1
ATOM 902 N N . LEU A 1 108 ? -4.811 1.465 6.856 1.00 89.75 108 LEU A N 1
ATOM 903 C CA . LEU A 1 108 ? -4.743 0.577 8.009 1.00 89.75 108 LEU A CA 1
ATOM 904 C C . LEU A 1 108 ? -3.973 1.218 9.175 1.00 89.75 108 LEU A C 1
ATOM 906 O O . LEU A 1 108 ? -4.425 1.145 10.316 1.00 89.75 108 LEU A O 1
ATOM 910 N N . GLU A 1 109 ? -2.841 1.872 8.902 1.00 89.00 109 GLU A N 1
ATOM 911 C CA . GLU A 1 109 ? -2.062 2.552 9.943 1.00 89.00 109 GLU A CA 1
ATOM 912 C C . GLU A 1 109 ? -2.832 3.724 10.569 1.00 89.00 109 GLU A C 1
ATOM 914 O O . GLU A 1 109 ? -2.879 3.839 11.792 1.00 89.00 109 GLU A O 1
ATOM 919 N N . GLN A 1 110 ? -3.526 4.540 9.769 1.00 89.12 110 GLN A N 1
ATOM 920 C CA . GLN A 1 110 ? -4.382 5.611 10.296 1.00 89.12 110 GLN A CA 1
ATOM 921 C C . GLN A 1 110 ? -5.550 5.061 11.123 1.00 89.12 110 GLN A C 1
ATOM 923 O O . GLN A 1 110 ? -5.836 5.590 12.196 1.00 89.12 110 GLN A O 1
ATOM 928 N N . CYS A 1 111 ? -6.181 3.964 10.692 1.00 88.75 111 CYS A N 1
ATOM 929 C CA . CYS A 1 111 ? -7.210 3.287 11.481 1.00 88.75 111 CYS A CA 1
ATOM 930 C C . CYS A 1 111 ? -6.666 2.805 12.832 1.00 88.75 111 CYS A C 1
ATOM 932 O O . CYS A 1 111 ? -7.304 3.030 13.859 1.00 88.75 111 CYS A O 1
ATOM 934 N N . LYS A 1 112 ? -5.473 2.195 12.867 1.00 89.56 112 LYS A N 1
ATOM 935 C CA . LYS A 1 112 ? -4.829 1.784 14.128 1.00 89.56 112 LYS A CA 1
ATOM 936 C C . LYS A 1 112 ? -4.592 2.977 15.051 1.00 89.56 112 LYS A C 1
ATOM 938 O O . LYS A 1 112 ? -4.863 2.891 16.248 1.00 89.56 112 LYS A O 1
ATOM 943 N N . VAL A 1 113 ? -4.108 4.092 14.504 1.00 90.31 113 VAL A N 1
ATOM 944 C CA . VAL A 1 113 ? -3.883 5.327 15.266 1.00 90.31 113 VAL A CA 1
ATOM 945 C C . VAL A 1 113 ? -5.203 5.878 15.809 1.00 90.31 113 VAL A C 1
ATOM 947 O O . VAL A 1 113 ? -5.266 6.211 16.991 1.00 90.31 113 VAL A O 1
ATOM 950 N N . TYR A 1 114 ? -6.260 5.934 14.997 1.00 90.25 114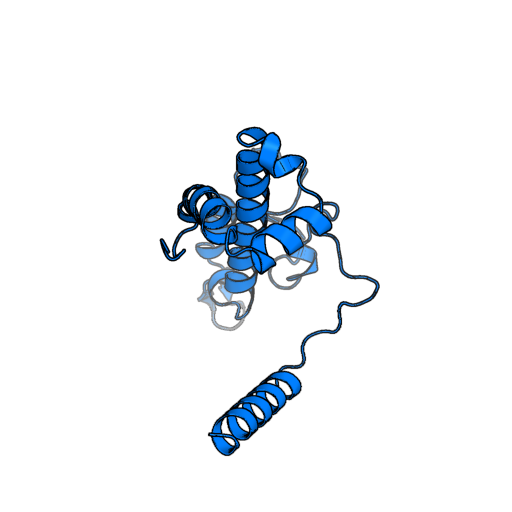 TYR A N 1
ATOM 951 C CA . TYR A 1 114 ? -7.590 6.374 15.422 1.00 90.25 114 TYR A CA 1
ATOM 952 C C . TYR A 1 114 ? -8.122 5.535 16.592 1.00 90.25 114 TYR A C 1
ATOM 954 O O . TYR A 1 114 ? -8.484 6.097 17.627 1.00 90.25 114 TYR A O 1
ATOM 962 N N . LEU A 1 115 ? -8.099 4.205 16.463 1.00 91.06 115 LEU A N 1
ATOM 963 C CA . LEU A 1 115 ? -8.584 3.282 17.495 1.00 91.06 115 LEU A CA 1
ATOM 964 C C . LEU A 1 115 ? -7.773 3.391 18.792 1.00 91.06 115 LEU A C 1
ATOM 966 O O . LEU A 1 115 ? -8.339 3.337 19.880 1.00 91.06 115 LEU A O 1
ATOM 970 N N . LYS A 1 116 ? -6.455 3.612 18.692 1.00 90.81 116 LYS A N 1
ATOM 971 C CA . LYS A 1 116 ? -5.589 3.816 19.861 1.00 90.81 116 LYS A CA 1
ATOM 972 C C . LYS A 1 116 ? -5.939 5.090 20.638 1.00 90.81 116 LYS A C 1
ATOM 974 O O . LYS A 1 116 ? -5.837 5.094 21.860 1.00 90.81 116 LYS A O 1
ATOM 979 N N . HIS A 1 117 ? -6.333 6.160 19.947 1.00 90.12 117 HIS A N 1
ATOM 980 C CA . HIS A 1 117 ? -6.726 7.421 20.587 1.00 90.12 117 HIS A CA 1
ATOM 981 C C . HIS A 1 117 ? -8.184 7.416 21.070 1.00 90.12 117 HIS A C 1
ATOM 983 O O . HIS A 1 117 ? -8.507 8.109 22.029 1.00 90.12 117 HIS A O 1
ATOM 989 N N . ASN A 1 118 ? -9.059 6.631 20.437 1.00 90.00 118 ASN A N 1
ATOM 990 C CA . ASN A 1 118 ? -10.494 6.596 20.714 1.00 90.00 118 ASN A CA 1
ATOM 991 C C . ASN A 1 118 ? -10.909 5.215 21.241 1.00 90.00 118 ASN A C 1
ATOM 993 O O . ASN A 1 118 ? -11.631 4.475 20.579 1.00 90.00 118 ASN A O 1
ATOM 997 N N . ILE A 1 119 ? -10.464 4.870 22.454 1.00 88.19 119 ILE A N 1
ATOM 998 C CA . ILE A 1 119 ? -10.691 3.544 23.064 1.00 88.19 119 ILE A CA 1
ATOM 999 C C . ILE A 1 119 ? -12.188 3.212 23.184 1.00 88.19 119 ILE A C 1
ATOM 1001 O O . ILE A 1 119 ? -12.584 2.068 22.978 1.00 88.19 119 ILE A O 1
ATOM 1005 N N . HIS A 1 120 ? -13.034 4.208 23.471 1.00 87.19 120 HIS A N 1
ATOM 1006 C CA . HIS A 1 120 ? -14.490 4.022 23.503 1.00 87.19 120 HIS A CA 1
ATOM 1007 C C . HIS A 1 120 ? -15.043 3.566 22.150 1.00 87.19 120 HIS A C 1
ATOM 1009 O O . HIS A 1 120 ? -15.840 2.633 22.108 1.00 87.19 120 HIS A O 1
ATOM 1015 N N . ASP A 1 121 ? -14.571 4.175 21.060 1.00 86.88 121 ASP A N 1
ATOM 1016 C CA . ASP A 1 121 ? -14.989 3.822 19.703 1.00 86.88 121 ASP A CA 1
ATOM 1017 C C . ASP A 1 121 ? -14.400 2.453 19.291 1.00 86.88 121 ASP A C 1
ATOM 1019 O O . ASP A 1 121 ? -15.032 1.697 18.559 1.00 86.88 121 ASP A O 1
ATOM 1023 N N . ALA A 1 122 ? -13.217 2.088 19.804 1.00 85.88 122 ALA A N 1
ATOM 1024 C CA . ALA A 1 122 ? -12.583 0.792 19.549 1.00 85.88 122 ALA A CA 1
ATOM 1025 C C . ALA A 1 122 ? -13.308 -0.402 20.191 1.00 85.88 122 ALA A C 1
ATOM 1027 O O . ALA A 1 122 ? -13.180 -1.525 19.706 1.00 85.88 122 ALA A O 1
ATOM 1028 N N . ASN A 1 123 ? -14.075 -0.162 21.255 1.00 89.75 123 ASN A N 1
ATOM 1029 C CA . ASN A 1 123 ? -14.874 -1.186 21.929 1.00 89.75 123 ASN A CA 1
ATOM 1030 C C . ASN A 1 123 ? -16.272 -1.364 21.315 1.00 89.75 123 ASN A C 1
ATOM 1032 O O . ASN A 1 123 ? -17.023 -2.226 21.772 1.00 89.75 123 ASN A O 1
ATOM 1036 N N . LEU A 1 124 ? -16.637 -0.566 20.303 1.00 90.12 124 LEU A N 1
ATOM 1037 C CA . LEU A 1 124 ? -17.932 -0.683 19.637 1.00 90.12 124 LEU A CA 1
ATOM 1038 C C . LEU A 1 124 ? -18.029 -2.006 18.880 1.00 90.12 124 LEU A C 1
ATOM 1040 O O . LEU A 1 124 ? -17.180 -2.356 18.057 1.00 90.12 124 LEU A O 1
ATOM 1044 N N . THR A 1 125 ? -19.115 -2.731 19.118 1.00 91.38 125 THR A N 1
ATOM 1045 C CA . THR A 1 125 ? -19.441 -3.937 18.364 1.00 91.38 125 THR A CA 1
ATOM 1046 C C . THR A 1 125 ? -20.138 -3.588 17.050 1.00 91.38 125 THR A C 1
ATOM 1048 O O . THR A 1 125 ? -20.652 -2.488 16.847 1.00 91.38 125 THR A O 1
ATOM 1051 N N . ILE A 1 126 ? -20.244 -4.566 16.146 1.00 88.94 126 ILE A N 1
ATOM 1052 C CA . ILE A 1 126 ? -21.029 -4.420 14.907 1.00 88.94 126 ILE A CA 1
ATOM 1053 C C . ILE A 1 126 ? -22.485 -4.037 15.214 1.00 88.94 126 ILE A C 1
ATOM 1055 O O . ILE A 1 126 ? -23.117 -3.335 14.424 1.00 88.94 126 ILE A O 1
ATOM 1059 N N . LYS A 1 127 ? -23.030 -4.503 16.345 1.00 92.19 127 LYS A N 1
ATOM 1060 C CA . LYS A 1 127 ? -24.385 -4.159 16.773 1.00 92.19 127 LYS A CA 1
ATOM 1061 C C . LYS A 1 127 ? -24.479 -2.673 17.123 1.00 92.19 127 LYS A C 1
ATOM 1063 O O . LYS A 1 127 ? -25.344 -1.998 16.577 1.00 92.19 127 LYS A O 1
ATOM 1068 N N . ASP A 1 128 ? -23.543 -2.165 17.919 1.00 90.12 128 ASP A N 1
ATOM 1069 C CA . ASP A 1 128 ? -23.511 -0.755 18.329 1.00 90.12 128 ASP A CA 1
ATOM 1070 C C . ASP A 1 128 ? -23.327 0.170 17.118 1.00 90.12 128 ASP A C 1
ATOM 1072 O O . ASP A 1 128 ? -24.013 1.179 16.983 1.00 90.12 128 ASP A O 1
ATOM 1076 N N . LEU A 1 129 ? -22.471 -0.216 16.164 1.00 89.25 129 LEU A N 1
ATOM 1077 C CA . LEU A 1 129 ? -22.297 0.521 14.908 1.00 89.25 129 LEU A CA 1
ATOM 1078 C C . LEU A 1 129 ? -23.590 0.578 14.078 1.00 89.25 129 LEU A C 1
ATOM 1080 O O . LEU A 1 129 ? -23.911 1.619 13.506 1.00 89.25 129 LEU A O 1
ATOM 1084 N N . LYS A 1 130 ? -24.357 -0.519 14.019 1.00 90.31 130 LYS A N 1
ATOM 1085 C CA . LYS A 1 130 ? -25.666 -0.538 13.343 1.00 90.31 130 LYS A CA 1
ATOM 1086 C C . LYS A 1 130 ? -26.686 0.345 14.059 1.00 90.31 130 LYS A C 1
ATOM 1088 O O . LYS A 1 130 ? -27.458 1.029 13.393 1.00 90.31 130 LYS A O 1
ATOM 1093 N N . GLU A 1 131 ? -26.683 0.352 15.389 1.00 92.31 131 GLU A N 1
ATOM 1094 C CA . GLU A 1 131 ? -27.548 1.226 16.187 1.00 92.31 131 GLU A CA 1
ATOM 1095 C C . GLU A 1 131 ? -27.205 2.706 15.971 1.00 92.31 131 GLU A C 1
ATOM 1097 O O . GLU A 1 131 ? -28.111 3.505 15.752 1.00 92.31 131 GLU A O 1
ATOM 1102 N N . LEU A 1 132 ? -25.920 3.070 15.903 1.00 89.12 132 LEU A N 1
ATOM 1103 C CA . LEU A 1 132 ? -25.483 4.437 15.592 1.00 89.12 132 LEU A CA 1
ATOM 1104 C C . LEU A 1 132 ? -25.971 4.925 14.220 1.00 89.12 132 LEU A C 1
ATOM 1106 O O . LEU A 1 132 ? -26.372 6.082 14.093 1.00 89.12 132 LEU A O 1
ATOM 1110 N N . ILE A 1 133 ? -25.959 4.053 13.205 1.00 88.88 133 ILE A N 1
ATOM 1111 C CA . ILE A 1 133 ? -26.485 4.367 11.867 1.00 88.88 133 ILE A CA 1
ATOM 1112 C C . ILE A 1 133 ? -28.004 4.560 11.925 1.00 88.88 133 ILE A C 1
ATOM 1114 O O . ILE A 1 133 ? -28.519 5.556 11.423 1.00 88.88 133 ILE A O 1
ATOM 1118 N N . ASN A 1 134 ? -28.721 3.634 12.565 1.00 89.88 134 ASN A N 1
ATOM 1119 C CA . ASN A 1 134 ? -30.183 3.679 12.644 1.00 89.88 134 ASN A CA 1
ATOM 1120 C C . ASN A 1 134 ? -30.697 4.876 13.458 1.00 89.88 134 ASN A C 1
ATOM 1122 O O . ASN A 1 134 ? -31.742 5.433 13.133 1.00 89.88 134 ASN A O 1
ATOM 1126 N N . ASN A 1 135 ? -29.949 5.295 14.480 1.00 88.00 135 ASN A N 1
ATOM 1127 C CA . ASN A 1 135 ? -30.289 6.429 15.339 1.00 88.00 135 ASN A CA 1
ATOM 1128 C C . ASN A 1 135 ? -29.826 7.782 14.762 1.00 88.00 135 ASN A C 1
ATOM 1130 O O . ASN A 1 135 ? -30.007 8.811 15.411 1.00 88.00 135 ASN A O 1
ATOM 1134 N N . GLY A 1 136 ? -29.200 7.803 13.577 1.00 83.00 136 GLY A N 1
ATOM 1135 C CA . GLY A 1 136 ? -28.690 9.028 12.946 1.00 83.00 136 GLY A CA 1
ATOM 1136 C C . GLY A 1 136 ? -27.507 9.670 13.683 1.00 83.00 136 GLY A C 1
ATOM 1137 O O . GLY A 1 136 ? -27.209 10.841 13.477 1.00 83.00 136 GLY A O 1
ATOM 1138 N N . GLN A 1 137 ? -26.825 8.924 14.556 1.00 83.25 137 GLN A N 1
ATOM 1139 C CA . GLN A 1 137 ? -25.678 9.410 15.334 1.00 83.25 137 GLN A CA 1
ATOM 1140 C C . GLN A 1 137 ? -24.328 9.111 14.661 1.00 83.25 137 GLN A C 1
ATOM 1142 O O . GLN A 1 137 ? -23.277 9.501 15.181 1.00 83.25 137 GLN A O 1
ATOM 1147 N N . SER A 1 138 ? -24.345 8.468 13.488 1.00 84.50 138 SER A N 1
ATOM 1148 C CA . SER A 1 138 ? -23.156 8.125 12.698 1.00 84.50 138 SER A CA 1
ATOM 1149 C C . SER A 1 138 ? -22.286 9.332 12.349 1.00 84.50 138 SER A C 1
ATOM 1151 O O . SER A 1 138 ? -21.069 9.196 12.274 1.00 84.50 138 SER A O 1
ATOM 1153 N N . ASP A 1 139 ? -22.871 10.521 12.200 1.00 86.00 139 ASP A N 1
ATOM 1154 C CA . ASP A 1 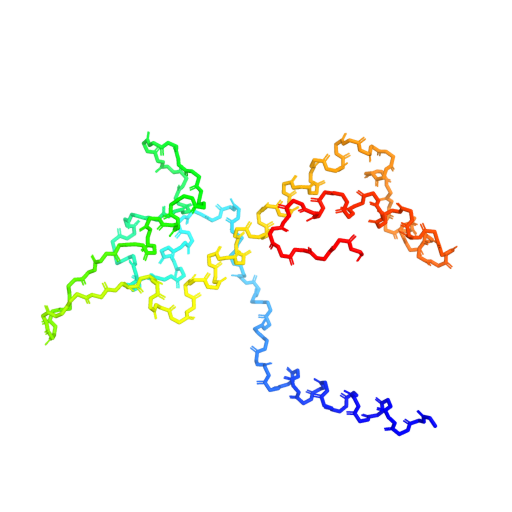139 ? -22.143 11.731 11.796 1.00 86.00 139 ASP A CA 1
ATOM 1155 C C . ASP A 1 139 ? -21.057 12.131 12.795 1.00 86.00 139 ASP A C 1
ATOM 1157 O O . ASP A 1 139 ? -20.007 12.647 12.416 1.00 86.00 139 ASP A O 1
ATOM 1161 N N . THR A 1 140 ? -21.283 11.878 14.087 1.00 85.25 140 THR A N 1
ATOM 1162 C CA . THR A 1 140 ? -20.287 12.180 15.123 1.00 85.25 140 THR A CA 1
ATOM 1163 C C . THR A 1 140 ? -19.057 11.287 14.982 1.00 85.25 140 THR A C 1
ATOM 1165 O O . THR A 1 140 ? -17.928 11.772 15.066 1.00 85.25 140 THR A O 1
ATOM 1168 N N . LEU A 1 141 ? -19.272 10.001 14.697 1.00 85.69 141 LEU A N 1
ATOM 1169 C CA . LEU A 1 141 ? -18.222 9.024 14.442 1.00 85.69 141 LEU A CA 1
ATOM 1170 C C . LEU A 1 141 ? -17.476 9.348 13.141 1.00 85.69 141 LEU A C 1
ATOM 1172 O O . LEU A 1 141 ? -16.247 9.408 13.130 1.00 85.69 141 LEU A O 1
ATOM 1176 N N . MET A 1 142 ? -18.216 9.650 12.072 1.00 86.44 142 MET A N 1
ATOM 1177 C CA . MET A 1 142 ? -17.656 10.024 10.771 1.00 86.44 142 MET A CA 1
ATOM 1178 C C . MET A 1 142 ? -16.792 11.284 10.856 1.00 86.44 142 MET A C 1
ATOM 1180 O O . MET A 1 142 ? -15.687 11.294 10.322 1.00 86.44 142 MET A O 1
ATOM 1184 N N . LYS A 1 143 ? -17.219 12.314 11.602 1.00 86.62 143 LYS A N 1
ATOM 1185 C CA . LYS A 1 143 ? -16.410 13.524 11.837 1.00 86.62 143 LYS A CA 1
ATOM 1186 C C . LYS A 1 143 ? -15.081 13.212 12.519 1.00 86.62 143 LYS A C 1
ATOM 1188 O O . LYS A 1 143 ? -14.051 13.736 12.105 1.00 86.62 143 LYS A O 1
ATOM 1193 N N . LYS A 1 144 ? -15.080 12.342 13.538 1.00 87.38 144 LYS A N 1
ATOM 1194 C CA . LYS A 1 144 ? -13.834 11.918 14.196 1.00 87.38 144 LYS A CA 1
ATOM 1195 C C . LYS A 1 144 ? -12.920 11.170 13.223 1.00 87.38 144 LYS A C 1
ATOM 1197 O O . LYS A 1 144 ? -11.724 11.443 13.195 1.00 87.38 144 LYS A O 1
ATOM 1202 N N . MET A 1 145 ? -13.474 10.253 12.426 1.00 85.94 145 MET A N 1
ATOM 1203 C CA . MET A 1 145 ? -12.721 9.471 11.437 1.00 85.94 145 MET A CA 1
ATOM 1204 C C . MET A 1 145 ? -12.160 10.341 10.303 1.00 85.94 145 MET A C 1
ATOM 1206 O O . MET A 1 145 ? -11.028 10.118 9.874 1.00 85.94 145 MET A O 1
ATOM 1210 N N . SER A 1 146 ? -12.912 11.353 9.856 1.00 84.31 146 SER A N 1
ATOM 1211 C CA . SER A 1 146 ? -12.537 12.256 8.760 1.00 84.31 146 SER A CA 1
ATOM 1212 C C . SER A 1 146 ? -11.211 12.977 9.028 1.00 84.31 146 SER A C 1
ATOM 1214 O O . SER A 1 146 ? -10.347 13.042 8.154 1.00 84.31 146 SER A O 1
ATOM 1216 N N . THR A 1 147 ? -10.955 13.388 10.275 1.00 83.00 147 THR A N 1
ATOM 1217 C CA . THR A 1 147 ? -9.671 13.987 10.680 1.00 83.00 147 THR A CA 1
ATOM 1218 C C . THR A 1 147 ? -8.477 13.080 10.377 1.00 83.00 147 THR A C 1
ATOM 1220 O O . THR A 1 1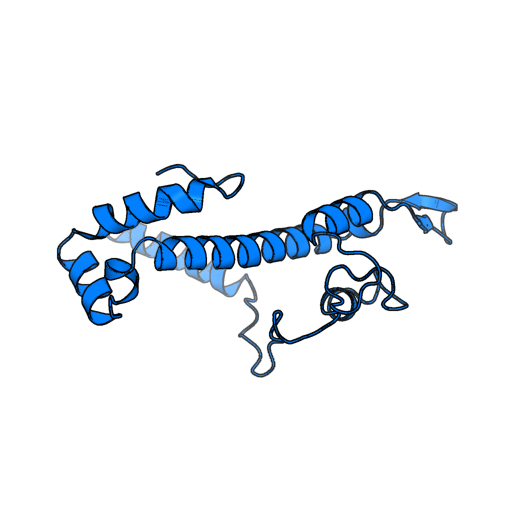47 ? -7.462 13.547 9.868 1.00 83.00 147 THR A O 1
ATOM 1223 N N . TYR A 1 148 ? -8.589 11.775 10.633 1.00 84.25 148 TYR A N 1
ATOM 1224 C CA . TYR A 1 148 ? -7.522 10.817 10.321 1.00 84.25 148 TYR A CA 1
ATOM 1225 C C . TYR A 1 148 ? -7.475 10.485 8.827 1.00 84.25 148 TYR A C 1
ATOM 1227 O O . TYR A 1 148 ? -6.395 10.232 8.290 1.00 84.25 148 TYR A O 1
ATOM 1235 N N . ALA A 1 149 ? -8.627 10.524 8.149 1.00 78.38 149 ALA A N 1
ATOM 1236 C CA . ALA A 1 149 ? -8.722 10.309 6.712 1.00 78.38 149 ALA A CA 1
ATOM 1237 C C . ALA A 1 149 ? -8.093 11.446 5.890 1.00 78.38 149 ALA A C 1
ATOM 1239 O O . ALA A 1 149 ? -7.493 11.171 4.855 1.00 78.38 149 ALA A O 1
ATOM 1240 N N . SER A 1 150 ? -8.129 12.686 6.388 1.00 75.06 150 SER A N 1
ATOM 1241 C CA . SER A 1 150 ? -7.507 13.860 5.753 1.00 75.06 150 SER A CA 1
ATOM 1242 C C . SER A 1 150 ? -5.999 13.710 5.493 1.00 75.06 150 SER A C 1
ATOM 1244 O O . SER A 1 150 ? -5.435 14.377 4.627 1.00 75.06 150 SER A O 1
ATOM 1246 N N . ASN A 1 151 ? -5.342 12.773 6.187 1.00 72.44 151 ASN A N 1
ATOM 1247 C CA . ASN A 1 151 ? -3.937 12.436 5.970 1.00 72.44 151 ASN A CA 1
ATOM 1248 C C . ASN A 1 151 ? -3.694 11.679 4.646 1.00 72.44 151 ASN A C 1
ATOM 1250 O O . ASN A 1 151 ? -2.539 11.485 4.257 1.00 72.44 151 ASN A O 1
ATOM 1254 N N . PHE A 1 152 ? -4.742 11.236 3.939 1.00 70.75 152 PHE A N 1
ATOM 1255 C CA . PHE A 1 152 ? -4.620 10.663 2.598 1.00 70.75 152 PHE A CA 1
ATOM 1256 C C . PHE A 1 152 ? -4.656 11.766 1.538 1.00 70.75 152 PHE A C 1
ATOM 1258 O O . PHE A 1 152 ? -5.611 12.538 1.450 1.00 70.75 152 PHE A O 1
ATOM 1265 N N . THR A 1 153 ? -3.649 11.799 0.665 1.00 63.00 153 THR A N 1
ATOM 1266 C CA . THR A 1 153 ? -3.619 12.716 -0.481 1.00 63.00 153 THR A CA 1
ATOM 1267 C C . THR A 1 153 ? -4.821 12.467 -1.400 1.00 63.00 153 THR A C 1
ATOM 1269 O O . THR A 1 153 ? -4.963 11.369 -1.941 1.00 63.00 153 THR A O 1
ATOM 1272 N N . GLY A 1 154 ? -5.667 13.486 -1.591 1.00 57.09 154 GLY A N 1
ATOM 1273 C CA . GLY A 1 154 ? -6.874 13.405 -2.424 1.00 57.09 154 GLY A CA 1
ATOM 1274 C C . GLY A 1 154 ? -8.114 12.836 -1.723 1.00 57.09 154 GLY A C 1
ATOM 1275 O O . GLY A 1 154 ? -9.050 12.439 -2.410 1.00 57.09 154 GLY A O 1
ATOM 1276 N N . SER A 1 155 ? -8.124 12.755 -0.388 1.00 56.50 155 SER A N 1
ATOM 1277 C CA . SER A 1 155 ? -9.359 12.518 0.370 1.00 56.50 155 SER A CA 1
ATOM 1278 C C . SER A 1 155 ? -10.213 13.788 0.423 1.00 56.50 155 SER A C 1
ATOM 1280 O O . SER A 1 155 ? -9.682 14.883 0.615 1.00 56.50 155 SER A O 1
ATOM 1282 N N . ASP A 1 156 ? -11.527 13.642 0.233 1.00 51.72 156 ASP A N 1
ATOM 1283 C CA . ASP A 1 156 ? -12.476 14.726 0.490 1.00 51.72 156 ASP A CA 1
ATOM 1284 C C . ASP A 1 156 ? -12.557 14.987 1.998 1.00 51.72 156 ASP A C 1
ATOM 1286 O O . ASP A 1 156 ? -12.567 14.058 2.806 1.00 51.72 156 ASP A O 1
ATOM 1290 N N . ALA A 1 157 ? -12.614 16.263 2.377 1.00 46.50 157 ALA A N 1
ATOM 1291 C CA . ALA A 1 157 ? -12.634 16.696 3.775 1.00 46.50 157 ALA A CA 1
ATOM 1292 C C . ALA A 1 157 ? -14.015 16.563 4.458 1.00 46.50 157 ALA A C 1
ATOM 1294 O O . ALA A 1 157 ? -14.200 17.116 5.543 1.00 46.50 157 ALA A O 1
ATOM 1295 N N . TYR A 1 158 ? -14.982 15.882 3.832 1.00 41.25 158 TYR A N 1
ATOM 1296 C CA . TYR A 1 158 ? -16.394 15.899 4.229 1.00 41.25 158 TYR A CA 1
ATOM 1297 C C . TYR A 1 158 ? -16.985 14.503 4.406 1.00 41.25 158 TYR A C 1
ATOM 1299 O O . TYR A 1 158 ? -17.062 13.757 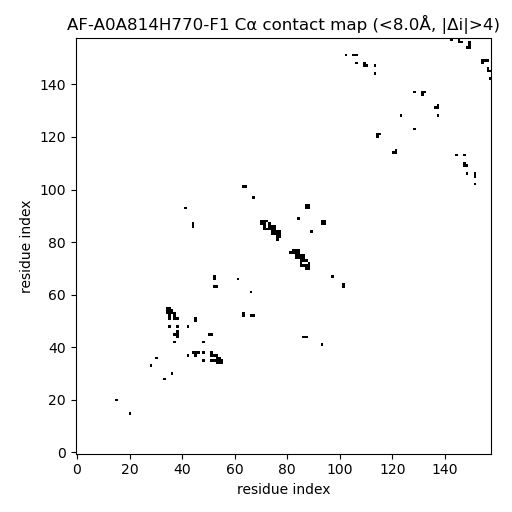3.406 1.00 41.25 158 TYR A O 1
#

Solvent-accessible surface area (backbone atoms only — not comparable to full-atom values): 9588 Å² total; per-residue (Å²): 129,70,70,61,61,53,51,53,51,52,52,48,49,52,52,55,69,68,45,81,69,77,70,82,52,98,76,66,81,54,76,89,78,46,66,35,48,55,24,70,76,36,43,87,84,20,79,80,57,61,88,39,68,48,43,79,90,60,96,65,94,71,58,50,70,61,43,53,54,50,46,47,68,39,73,46,72,38,94,86,77,73,44,79,45,37,63,47,60,69,34,94,55,50,57,57,51,54,50,51,50,52,49,55,54,52,50,53,54,41,50,53,52,50,37,71,74,35,56,75,68,58,69,55,46,77,65,54,54,51,48,31,54,75,70,68,51,40,61,64,57,48,58,60,50,45,67,55,46,54,74,42,91,90,51,75,90,121

pLDDT: mean 82.5, std 13.5, range [41.25, 95.19]

Sequence (158 aa):
MTKMKTYWMIEFNRIFNSINFLQALQTALNEYNTDAICSLAFPKLFSNGSGDPTKKARIKDVTEAIYFKHLMKSVAKSLKTDDYYYPWAQHPRFKFWAYDRLRRHSSLEQCKVYLKHNIHDANLTIKDLKELINNGQSDTLMKKMSTYASNFTGSDAY

Foldseek 3Di:
DPVVVVVVVVVVVVVVVVPPPPPCPPPNDDLVPDALVLCVVCVVLCVPSPLRLRHPDDPDDDHSVVSLVVLQVDWDADPVPRDIDRCQVPPPCNVVVSVVVVVVVLLVVLVVVLCVVCVVVVPDDPVNCVVCVVVVVVVVVVLSSLVSVVVDDPDDSD

Radius of gyration: 21.39 Å; Cα contacts (8 Å, |Δi|>4): 94; chains: 1; bounding box: 61×36×54 Å

Nearest PDB structures (foldseek):
  8gbq-assembly1_B  TM=3.654E-01  e=5.158E+00  Homo sapiens

Organism: NCBI:txid104777

Mean predicted aligned error: 10.83 Å